Protein AF-A0A1D9DXL3-F1 (afdb_monomer)

Solvent-accessible surface area (backbone atoms only — not comparable to full-atom values): 5088 Å² total; per-residue (Å²): 133,88,83,81,72,62,80,70,82,81,78,79,78,77,72,40,66,66,34,24,50,52,22,19,52,52,16,34,54,51,20,49,55,56,46,70,68,54,55,75,93,76,59,64,99,60,70,60,52,61,54,37,28,54,53,31,19,53,51,20,24,52,51,13,41,52,51,37,52,53,49,43,58,54,49,67,75,64,61,74,86,68,83,53,78,82,131

Nearest PDB structures (foldseek):
  6ynz-assembly1_p  TM=8.365E-01  e=1.733E+00  Tetrahymena thermophila
  8j9j-assembly1_C4  TM=5.545E-01  e=2.905E+00  Euglena gracilis
  7e8k-assembly1_B  TM=3.667E-01  e=3.098E+00  Planctomycetes bacterium GWF2_40_8

pLDDT: mean 83.1, std 17.12, range [44.97, 98.62]

Mean predicted aligned error: 9.15 Å

Sequence (87 aa):
MAKNTQEVRIRRSAKFLPFMITGAVLGVIAAVVVGLSIPEEQRTAQPIITYLIAYFAGIGFVIGIVVALILERIFVSRAKRAEATKL

Structure (mmCIF, N/CA/C/O backbone):
data_AF-A0A1D9DXL3-F1
#
_entry.id   AF-A0A1D9DXL3-F1
#
loop_
_atom_site.group_PDB
_atom_site.id
_atom_site.type_symbol
_atom_site.label_atom_id
_atom_site.label_alt_id
_atom_site.label_comp_id
_atom_site.label_asym_id
_atom_site.label_entity_id
_atom_site.label_seq_id
_atom_site.pdbx_PDB_ins_code
_atom_site.Cartn_x
_atom_site.Cartn_y
_atom_site.Cartn_z
_atom_site.occupancy
_atom_site.B_iso_or_equiv
_atom_site.auth_seq_id
_atom_site.auth_comp_id
_atom_site.auth_asym_id
_atom_site.auth_atom_id
_atom_site.pdbx_PDB_model_num
ATOM 1 N N . MET A 1 1 ? -30.858 15.709 47.195 1.00 44.97 1 MET A N 1
ATOM 2 C CA . MET A 1 1 ? -30.601 16.291 45.860 1.00 44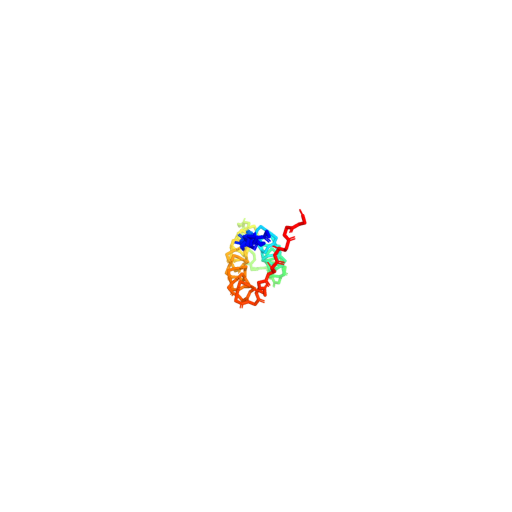.97 1 MET A CA 1
ATOM 3 C C . MET A 1 1 ? -30.265 15.133 44.924 1.00 44.97 1 MET A C 1
ATOM 5 O O . MET A 1 1 ? -29.259 14.474 45.147 1.00 44.97 1 MET A O 1
ATOM 9 N N . ALA A 1 2 ? -31.159 14.769 44.000 1.00 54.31 2 ALA A N 1
ATOM 10 C CA . ALA A 1 2 ? -30.963 13.606 43.129 1.00 54.31 2 ALA A CA 1
ATOM 11 C C . ALA A 1 2 ? -29.891 13.918 42.071 1.00 54.31 2 ALA A C 1
ATOM 13 O O . ALA A 1 2 ? -30.015 14.883 41.318 1.00 54.31 2 ALA A O 1
ATOM 14 N N . LYS A 1 3 ? -28.817 13.124 42.050 1.00 52.84 3 LYS A N 1
ATOM 15 C CA . LYS A 1 3 ? -27.679 13.277 41.140 1.00 5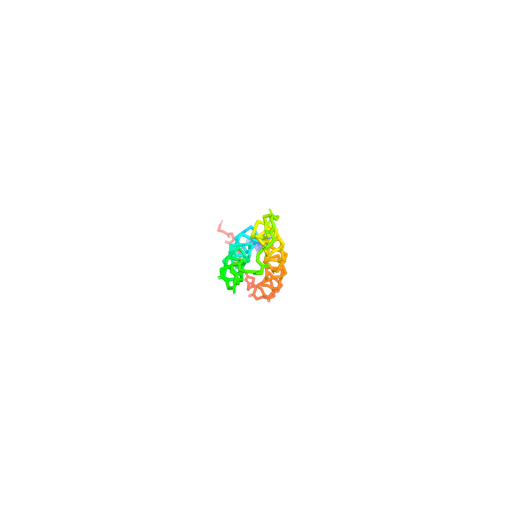2.84 3 LYS A CA 1
ATOM 16 C C . LYS A 1 3 ? -28.109 12.859 39.731 1.00 52.84 3 LYS A C 1
ATOM 18 O O . LYS A 1 3 ? -28.341 11.683 39.480 1.00 52.84 3 LYS A O 1
ATOM 23 N N . ASN A 1 4 ? -28.256 13.825 38.828 1.00 60.47 4 ASN A N 1
ATOM 24 C CA . ASN A 1 4 ? -28.654 13.579 37.442 1.00 60.47 4 ASN A CA 1
ATOM 25 C C . ASN A 1 4 ? -27.415 13.144 36.635 1.00 60.47 4 ASN A C 1
ATOM 27 O O . ASN A 1 4 ? -26.595 13.973 36.236 1.00 60.47 4 ASN A O 1
ATOM 31 N N . THR A 1 5 ? -27.225 11.837 36.462 1.00 60.28 5 THR A N 1
ATOM 32 C CA . THR A 1 5 ? -26.176 11.254 35.616 1.00 60.28 5 THR A CA 1
ATOM 33 C C . THR A 1 5 ? -26.573 11.391 34.147 1.00 60.28 5 THR A C 1
ATOM 35 O O . THR A 1 5 ? -27.481 10.716 33.675 1.00 60.28 5 THR A O 1
ATOM 38 N N . GLN A 1 6 ? -25.900 12.276 33.404 1.00 71.38 6 GLN A N 1
ATOM 39 C CA . GLN A 1 6 ? -26.054 12.359 31.949 1.00 71.38 6 GLN A CA 1
ATOM 40 C C . GLN A 1 6 ? -24.958 11.543 31.260 1.00 71.38 6 GLN A C 1
ATOM 42 O O . GLN A 1 6 ? -23.776 11.878 31.329 1.00 71.38 6 GLN A O 1
ATOM 47 N N . GLU A 1 7 ? -25.355 10.465 30.585 1.00 59.31 7 GLU A N 1
ATOM 48 C CA . GLU A 1 7 ? -24.457 9.625 29.792 1.00 59.31 7 GLU A CA 1
ATOM 49 C C . GLU A 1 7 ? -24.140 10.330 28.458 1.00 59.31 7 GLU A C 1
ATOM 51 O O . GLU A 1 7 ? -24.931 10.306 27.515 1.00 59.31 7 GLU A O 1
ATOM 56 N N . VAL A 1 8 ? -22.984 10.994 28.365 1.00 64.31 8 VAL A N 1
ATOM 57 C CA . VAL A 1 8 ? -22.541 11.649 27.123 1.00 64.31 8 VAL A CA 1
ATOM 58 C C . VAL A 1 8 ? -21.705 10.671 26.299 1.00 64.31 8 VAL A C 1
ATOM 60 O O . VAL A 1 8 ? -20.561 10.364 26.632 1.00 64.31 8 VAL A O 1
ATOM 63 N N . ARG A 1 9 ? -22.256 10.190 25.178 1.00 61.75 9 ARG A N 1
ATOM 64 C CA . ARG A 1 9 ? -21.509 9.374 24.210 1.00 61.75 9 ARG A CA 1
ATOM 65 C C . ARG A 1 9 ? -20.670 10.262 23.294 1.00 61.75 9 ARG A C 1
ATOM 67 O O . ARG A 1 9 ? -21.153 10.746 22.273 1.00 61.75 9 ARG A O 1
ATOM 74 N N . ILE A 1 10 ? -19.393 10.439 23.620 1.00 67.12 10 ILE A N 1
ATOM 75 C CA . ILE A 1 10 ? -18.428 11.024 22.682 1.00 67.12 10 ILE A CA 1
ATOM 76 C C . ILE A 1 10 ? -18.100 9.962 21.627 1.00 67.12 10 ILE A C 1
ATOM 78 O O . ILE A 1 10 ? -17.358 9.016 21.891 1.00 67.12 10 ILE A O 1
ATOM 82 N N . ARG A 1 11 ? -18.660 10.099 20.418 1.00 63.47 11 ARG A N 1
ATOM 83 C CA . ARG A 1 11 ? -18.227 9.287 19.272 1.00 63.47 11 ARG A CA 1
ATOM 84 C C . ARG A 1 11 ? -16.855 9.778 18.813 1.00 63.47 11 ARG A C 1
ATOM 86 O O . ARG A 1 11 ? -16.699 10.942 18.443 1.00 63.47 11 ARG A O 1
ATOM 93 N N . ARG A 1 12 ? -15.848 8.908 18.838 1.00 65.00 12 ARG A N 1
ATOM 94 C CA . ARG A 1 12 ? -14.566 9.189 18.187 1.00 65.00 12 ARG A CA 1
ATOM 95 C C . ARG A 1 12 ? -14.770 8.992 16.686 1.00 65.00 12 ARG A C 1
ATOM 97 O O . ARG A 1 12 ? -15.282 7.958 16.290 1.00 65.00 12 ARG A O 1
ATOM 104 N N . SER A 1 13 ? -14.424 9.982 15.865 1.00 65.69 13 SER A N 1
ATOM 105 C CA . SER A 1 13 ? -14.417 9.794 14.410 1.00 65.69 13 SER A CA 1
ATOM 106 C C . SER A 1 13 ? -13.226 8.922 14.015 1.00 65.69 13 SER A C 1
ATOM 108 O O . SER A 1 13 ? -12.110 9.149 14.503 1.00 65.69 13 SER A O 1
ATOM 110 N N . ALA A 1 14 ? -13.457 7.947 13.138 1.00 67.50 14 ALA A N 1
ATOM 111 C CA . ALA A 1 14 ? -12.405 7.114 12.580 1.00 67.50 14 ALA A CA 1
ATOM 112 C C . ALA A 1 14 ? -11.401 7.984 11.814 1.00 67.50 14 ALA A C 1
ATOM 114 O O . ALA A 1 14 ? -11.757 8.784 10.943 1.00 67.50 14 ALA A O 1
ATOM 115 N N . LYS A 1 15 ? -10.113 7.826 12.119 1.00 82.44 15 LYS A N 1
ATOM 116 C CA . LYS A 1 15 ? -9.051 8.531 11.396 1.00 82.44 15 LYS A CA 1
ATOM 117 C C . LYS A 1 15 ? -8.696 7.737 10.138 1.00 82.44 15 LYS A C 1
ATOM 119 O O . LYS A 1 15 ? -7.748 6.966 10.161 1.00 82.44 15 LYS A O 1
ATOM 124 N N . PHE A 1 16 ? -9.448 7.927 9.052 1.00 88.50 16 PHE A N 1
ATOM 125 C CA . PHE A 1 16 ? -9.208 7.241 7.769 1.00 88.50 16 PHE A CA 1
ATOM 126 C C . PHE A 1 16 ? -7.907 7.676 7.083 1.00 88.50 16 PHE A C 1
ATOM 128 O O . PHE A 1 16 ? -7.174 6.847 6.549 1.00 88.50 16 PHE A O 1
ATOM 135 N N . LEU A 1 17 ? -7.595 8.973 7.156 1.00 92.25 17 LEU A N 1
ATOM 136 C CA . LEU A 1 17 ? -6.461 9.587 6.466 1.00 92.25 17 LEU A CA 1
ATOM 137 C C . LEU A 1 17 ? -5.105 8.884 6.701 1.00 92.25 17 LEU A C 1
ATOM 139 O O . LEU A 1 17 ? -4.433 8.590 5.715 1.00 92.25 17 LEU A O 1
ATOM 143 N N . PRO A 1 18 ? -4.684 8.550 7.940 1.00 94.56 18 PRO A N 1
ATOM 144 C CA . PRO A 1 18 ? -3.421 7.840 8.148 1.00 94.56 18 PRO A CA 1
ATOM 145 C C . PRO A 1 18 ? -3.389 6.450 7.499 1.00 94.56 18 PRO A C 1
ATOM 147 O O . PRO A 1 18 ? -2.345 6.060 6.982 1.00 94.56 18 PRO A O 1
ATOM 150 N N . PHE A 1 19 ? -4.505 5.714 7.463 1.00 95.75 19 PHE A N 1
ATOM 151 C CA . PHE A 1 19 ? -4.545 4.402 6.806 1.00 95.75 19 PHE A CA 1
ATOM 152 C C . PHE A 1 19 ? -4.501 4.521 5.286 1.00 95.75 19 PHE A C 1
ATOM 154 O O . PHE A 1 19 ? -3.801 3.751 4.636 1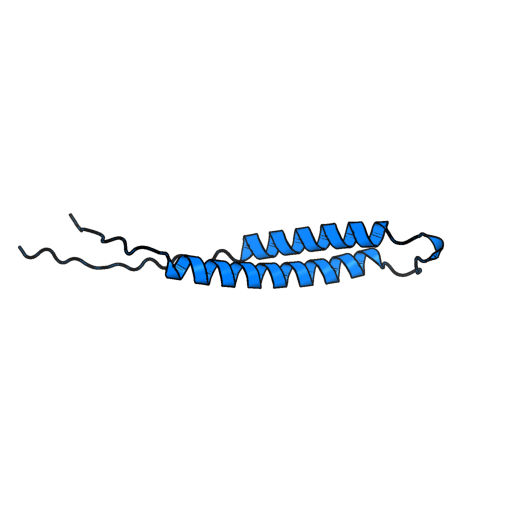.00 95.75 19 PHE A O 1
ATOM 161 N N . MET A 1 20 ? -5.200 5.510 4.730 1.00 96.88 20 MET A N 1
ATOM 162 C CA . MET A 1 20 ? -5.169 5.826 3.301 1.00 96.88 20 MET A CA 1
ATOM 163 C C . MET A 1 20 ? -3.748 6.161 2.841 1.00 96.88 20 MET A C 1
ATOM 165 O O . MET A 1 20 ? -3.266 5.585 1.870 1.00 96.88 20 MET A O 1
ATOM 169 N N . ILE A 1 21 ? -3.058 7.046 3.570 1.00 98.00 21 ILE A N 1
ATOM 170 C CA . ILE A 1 21 ? -1.677 7.441 3.259 1.00 98.00 21 ILE A CA 1
ATOM 171 C C . ILE A 1 21 ? -0.734 6.249 3.407 1.00 98.00 21 ILE A C 1
ATOM 173 O O . ILE A 1 21 ? 0.049 5.983 2.502 1.00 98.00 21 ILE A O 1
ATOM 177 N N . THR A 1 22 ? -0.828 5.500 4.510 1.00 97.75 22 THR A N 1
ATOM 178 C CA . THR A 1 22 ? 0.032 4.326 4.733 1.00 97.75 22 THR A CA 1
ATOM 179 C C . THR A 1 22 ? -0.149 3.295 3.621 1.00 97.75 22 THR A C 1
ATOM 181 O O . THR A 1 22 ? 0.833 2.823 3.056 1.00 97.75 22 THR A O 1
ATOM 184 N N . GLY A 1 23 ? -1.396 2.983 3.261 1.00 98.06 23 GLY A N 1
ATOM 185 C CA . GLY A 1 23 ? -1.700 2.052 2.180 1.00 98.06 23 GLY A CA 1
ATOM 186 C C . GLY A 1 23 ? -1.188 2.538 0.825 1.00 98.06 23 GLY A C 1
ATOM 187 O O . GLY A 1 23 ? -0.564 1.766 0.100 1.00 98.06 23 GLY A O 1
ATOM 188 N N . ALA A 1 24 ? -1.371 3.822 0.505 1.00 98.50 24 ALA A N 1
ATOM 189 C CA . ALA A 1 24 ? -0.847 4.413 -0.723 1.00 98.50 24 ALA A CA 1
ATOM 190 C C . ALA A 1 24 ? 0.687 4.329 -0.785 1.00 98.50 24 ALA A C 1
ATOM 192 O O . ALA A 1 24 ? 1.230 3.894 -1.795 1.00 98.50 24 ALA A O 1
ATOM 193 N N . VAL A 1 25 ? 1.382 4.671 0.306 1.00 98.62 25 VAL A N 1
ATOM 194 C CA . VAL A 1 25 ? 2.850 4.590 0.408 1.00 98.62 25 VAL A CA 1
ATOM 195 C C . VAL A 1 25 ? 3.339 3.154 0.218 1.00 98.62 25 VAL A C 1
ATOM 197 O O . VAL A 1 25 ? 4.261 2.930 -0.563 1.00 98.62 25 VAL A O 1
ATOM 200 N N . LEU A 1 26 ? 2.702 2.173 0.864 1.00 98.62 26 LEU A N 1
ATOM 201 C CA . LEU A 1 26 ? 3.029 0.756 0.663 1.00 98.62 26 LEU A CA 1
ATOM 202 C C . LEU A 1 26 ? 2.809 0.319 -0.792 1.00 98.62 26 LEU A C 1
ATOM 204 O O . LEU A 1 26 ? 3.630 -0.412 -1.343 1.00 98.62 26 LEU A O 1
ATOM 208 N N . GLY A 1 27 ? 1.745 0.812 -1.430 1.00 98.44 27 GLY A N 1
ATOM 209 C C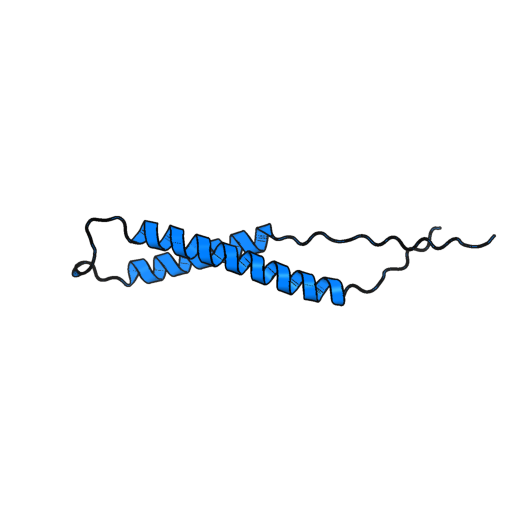A . GLY A 1 27 ? 1.494 0.609 -2.855 1.00 98.44 27 GLY A CA 1
ATOM 210 C C . GLY A 1 27 ? 2.606 1.178 -3.738 1.00 98.44 27 GLY A C 1
ATOM 211 O O . GLY A 1 27 ? 3.111 0.476 -4.610 1.00 98.44 27 GLY A O 1
ATOM 212 N N . VAL A 1 28 ? 3.050 2.411 -3.480 1.00 98.56 28 VAL A N 1
ATOM 213 C CA . VAL A 1 28 ? 4.177 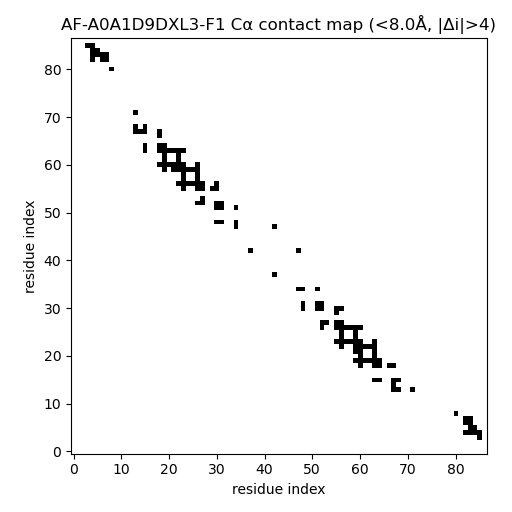3.025 -4.207 1.00 98.56 28 VAL A CA 1
ATOM 214 C C . VAL A 1 28 ? 5.456 2.206 -4.039 1.00 98.56 28 VAL A C 1
ATOM 216 O O . VAL A 1 28 ? 6.138 1.941 -5.026 1.00 98.56 28 VAL A O 1
ATOM 219 N N . ILE A 1 29 ? 5.768 1.766 -2.817 1.00 98.44 29 ILE A N 1
ATOM 220 C CA . ILE A 1 29 ? 6.943 0.923 -2.550 1.00 98.44 29 ILE A CA 1
ATOM 221 C C . ILE A 1 29 ? 6.862 -0.368 -3.373 1.00 98.44 29 ILE A C 1
ATOM 223 O O . ILE A 1 29 ? 7.818 -0.715 -4.064 1.00 98.44 29 ILE A O 1
ATOM 227 N N . ALA A 1 30 ? 5.711 -1.044 -3.363 1.00 98.38 30 ALA A N 1
ATOM 228 C CA . ALA A 1 30 ? 5.496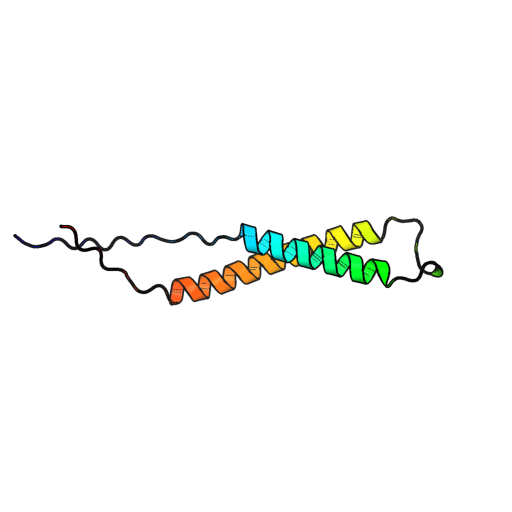 -2.251 -4.153 1.00 98.38 30 ALA A CA 1
ATOM 229 C C . ALA A 1 30 ? 5.619 -1.992 -5.666 1.00 98.38 30 ALA A C 1
ATOM 231 O O . ALA A 1 30 ? 6.260 -2.776 -6.363 1.00 98.38 30 ALA A O 1
ATOM 232 N N . ALA A 1 31 ? 5.088 -0.876 -6.174 1.00 97.81 31 ALA A N 1
ATOM 233 C CA . ALA A 1 31 ? 5.236 -0.495 -7.578 1.00 97.81 31 ALA A CA 1
ATOM 234 C C . ALA A 1 31 ? 6.690 -0.257 -7.979 1.00 97.81 31 ALA A C 1
ATOM 236 O O . ALA A 1 31 ? 7.086 -0.656 -9.071 1.00 97.81 31 ALA A O 1
ATOM 237 N N . VAL A 1 32 ? 7.489 0.372 -7.115 1.00 96.56 32 VAL A N 1
ATOM 238 C CA . VAL A 1 32 ? 8.920 0.578 -7.371 1.00 96.56 32 VAL A CA 1
ATOM 239 C C . VAL A 1 32 ? 9.653 -0.759 -7.383 1.00 96.56 32 VAL A C 1
ATOM 241 O O . VAL A 1 32 ? 10.425 -1.004 -8.303 1.00 96.56 32 VAL A O 1
ATOM 244 N N . VAL A 1 33 ? 9.375 -1.654 -6.431 1.00 97.25 33 VAL A N 1
ATOM 245 C CA . VAL A 1 33 ? 9.969 -3.004 -6.411 1.00 97.25 33 VAL A CA 1
ATOM 246 C C . VAL A 1 33 ? 9.639 -3.765 -7.697 1.00 97.25 33 VAL A C 1
ATOM 248 O O . VAL A 1 33 ? 10.541 -4.298 -8.341 1.00 97.25 33 VAL A O 1
ATOM 251 N N . VAL A 1 34 ? 8.370 -3.763 -8.114 1.00 95.75 34 VAL A N 1
ATOM 252 C CA . VAL A 1 34 ? 7.942 -4.398 -9.368 1.00 95.75 34 VAL A CA 1
ATOM 253 C C . VAL A 1 34 ? 8.602 -3.720 -10.568 1.00 95.75 34 VAL A C 1
ATOM 255 O O . VAL A 1 34 ? 9.180 -4.401 -11.406 1.00 95.75 34 VAL A O 1
ATOM 258 N N . GLY A 1 35 ? 8.590 -2.390 -10.637 1.00 93.94 35 GLY A N 1
ATOM 259 C CA . GLY A 1 35 ? 9.181 -1.632 -11.740 1.00 93.94 35 GLY A CA 1
ATOM 260 C C . GLY A 1 35 ? 10.685 -1.866 -11.902 1.00 93.94 35 GLY A C 1
ATOM 261 O O . GLY A 1 35 ? 11.165 -1.996 -13.025 1.00 93.94 35 GLY A O 1
ATOM 262 N N . LEU A 1 36 ? 11.422 -1.979 -10.794 1.00 92.62 36 LEU A N 1
ATOM 263 C CA . LEU A 1 36 ? 12.854 -2.291 -10.797 1.00 92.62 36 LEU A CA 1
ATOM 264 C C . LEU A 1 36 ? 13.145 -3.760 -11.129 1.00 92.62 36 LEU A C 1
ATOM 266 O O . LEU A 1 36 ? 14.235 -4.061 -11.605 1.00 92.62 36 LEU A O 1
ATOM 270 N N . SER A 1 37 ? 12.183 -4.662 -10.917 1.00 93.75 37 SER A N 1
ATOM 271 C CA . SER A 1 37 ? 12.314 -6.073 -11.301 1.00 93.75 37 SER A CA 1
ATOM 272 C C . SER A 1 37 ? 12.136 -6.326 -12.804 1.00 93.75 37 SER A C 1
ATOM 274 O O . SER A 1 37 ? 12.439 -7.422 -13.265 1.00 93.75 37 SER A O 1
ATOM 276 N N . ILE A 1 38 ? 11.670 -5.330 -13.573 1.00 90.38 38 ILE A N 1
ATOM 277 C CA . ILE A 1 38 ? 11.487 -5.439 -15.028 1.00 90.38 38 ILE A CA 1
ATOM 278 C C . ILE A 1 38 ? 12.846 -5.277 -15.738 1.00 90.38 38 ILE A C 1
ATOM 280 O O . ILE A 1 38 ? 13.441 -4.191 -15.646 1.00 90.38 38 ILE A O 1
ATOM 284 N N . PRO A 1 39 ? 13.316 -6.300 -16.487 1.00 90.19 39 PRO A N 1
ATOM 285 C CA . PRO A 1 39 ? 14.545 -6.226 -17.279 1.00 90.19 39 PRO A CA 1
ATOM 286 C C . PRO A 1 39 ? 14.491 -5.117 -18.334 1.00 90.19 39 PRO A C 1
ATOM 288 O O . PRO A 1 39 ? 13.436 -4.858 -18.912 1.00 90.19 39 PRO A O 1
ATOM 291 N N . GLU A 1 40 ? 15.628 -4.479 -18.628 1.00 85.38 40 GLU A N 1
ATOM 292 C CA . GLU A 1 40 ? 15.675 -3.336 -19.558 1.00 85.38 40 GLU A CA 1
ATOM 293 C C . GLU A 1 40 ? 15.229 -3.698 -20.980 1.00 85.38 40 GLU A C 1
ATOM 295 O O . GLU A 1 40 ? 14.510 -2.931 -21.613 1.00 85.38 40 GLU A O 1
ATOM 300 N N . GLU A 1 41 ? 15.565 -4.901 -21.440 1.00 88.31 41 GLU A N 1
ATOM 301 C CA . GLU A 1 41 ? 15.152 -5.468 -22.731 1.00 88.31 41 GLU A CA 1
ATOM 302 C C . GLU A 1 41 ? 13.634 -5.668 -22.878 1.00 88.31 41 GLU A C 1
ATOM 304 O O . GLU A 1 41 ? 13.129 -5.768 -23.994 1.00 88.31 41 GLU A O 1
ATOM 309 N N . GLN A 1 42 ? 12.896 -5.691 -21.765 1.00 86.31 42 GLN A N 1
ATOM 310 C CA . GLN A 1 42 ? 11.435 -5.808 -21.741 1.00 86.31 42 GLN A CA 1
ATOM 311 C C . GLN A 1 42 ? 10.739 -4.461 -21.500 1.00 86.31 42 GLN A C 1
ATOM 313 O O . GLN A 1 42 ? 9.505 -4.400 -21.453 1.00 86.31 42 GLN A O 1
ATOM 318 N N . ARG A 1 43 ? 11.494 -3.366 -21.328 1.00 84.06 43 ARG A N 1
ATOM 319 C CA . ARG A 1 43 ? 10.905 -2.042 -21.107 1.00 84.06 43 ARG A CA 1
ATOM 320 C C . ARG A 1 43 ? 10.363 -1.481 -22.414 1.00 84.06 43 ARG A C 1
ATOM 322 O O . ARG A 1 43 ? 11.028 -1.453 -23.443 1.00 84.06 43 ARG A O 1
ATOM 329 N N . THR A 1 44 ? 9.131 -0.993 -22.350 1.00 85.38 44 THR A N 1
ATOM 330 C CA . THR A 1 44 ? 8.518 -0.246 -23.447 1.00 85.38 44 THR A CA 1
ATOM 331 C C . THR A 1 44 ? 8.992 1.208 -23.424 1.00 85.38 44 THR A C 1
ATOM 333 O O . THR A 1 44 ? 9.469 1.702 -22.404 1.00 85.38 44 THR A O 1
ATOM 336 N N . ALA A 1 45 ? 8.817 1.931 -24.535 1.00 85.81 45 ALA A N 1
ATOM 337 C CA . ALA A 1 45 ? 9.103 3.369 -24.597 1.00 85.81 45 ALA A CA 1
ATOM 338 C C . ALA A 1 45 ? 8.159 4.221 -23.717 1.00 85.81 45 ALA A C 1
ATOM 340 O O . ALA A 1 45 ? 8.375 5.420 -23.545 1.00 85.81 45 ALA A O 1
ATOM 341 N N . GLN A 1 46 ? 7.094 3.623 -23.174 1.00 90.12 46 GLN A N 1
ATOM 342 C CA . GLN A 1 46 ? 6.148 4.287 -22.285 1.00 90.12 46 GLN A CA 1
ATOM 343 C C . GLN A 1 46 ? 6.624 4.280 -20.827 1.00 90.12 46 GLN A C 1
ATOM 345 O O . GLN A 1 46 ? 7.369 3.390 -20.413 1.00 90.12 46 GLN A O 1
ATOM 350 N N . PRO A 1 47 ? 6.151 5.230 -20.000 1.00 91.12 47 PRO A N 1
ATOM 351 C CA . PRO A 1 47 ? 6.589 5.360 -18.618 1.00 91.12 47 PRO A CA 1
ATOM 352 C C . PRO A 1 47 ? 5.893 4.321 -17.718 1.00 91.12 47 PRO A C 1
ATOM 354 O O . PRO A 1 47 ? 5.081 4.649 -16.858 1.00 91.12 47 PRO A O 1
ATOM 357 N N . ILE A 1 48 ? 6.210 3.036 -17.900 1.00 91.44 48 ILE A N 1
ATOM 358 C CA . ILE A 1 48 ? 5.544 1.917 -17.213 1.00 91.44 48 ILE A CA 1
ATOM 359 C C . ILE A 1 48 ? 5.609 2.029 -15.681 1.00 91.44 48 ILE A C 1
ATOM 361 O O . ILE A 1 48 ? 4.647 1.703 -14.988 1.00 91.44 48 ILE A O 1
ATOM 365 N N . ILE A 1 49 ? 6.714 2.563 -15.150 1.00 91.12 49 ILE A N 1
ATOM 366 C CA . ILE A 1 49 ? 6.915 2.749 -13.709 1.00 91.12 49 ILE A CA 1
ATOM 367 C C . ILE A 1 49 ? 5.905 3.753 -13.140 1.00 91.12 49 ILE A C 1
ATOM 369 O O . ILE A 1 49 ? 5.353 3.512 -12.069 1.00 91.12 49 ILE A O 1
ATOM 373 N N . THR A 1 50 ? 5.603 4.853 -13.840 1.00 94.31 50 THR A N 1
ATOM 374 C CA . THR A 1 50 ? 4.630 5.832 -13.326 1.00 94.31 50 THR A CA 1
ATOM 375 C C . THR A 1 50 ? 3.207 5.289 -13.367 1.00 94.31 50 THR A C 1
ATOM 377 O O . THR A 1 50 ? 2.440 5.551 -12.440 1.00 94.31 50 THR A O 1
ATOM 380 N N . TYR A 1 51 ? 2.863 4.474 -14.371 1.00 95.69 51 TYR A N 1
ATOM 381 C CA . TYR A 1 51 ? 1.582 3.765 -14.391 1.00 95.69 51 TYR A CA 1
ATOM 382 C C . TYR A 1 51 ? 1.462 2.782 -13.223 1.00 95.69 51 TYR A C 1
ATOM 384 O O . TYR A 1 51 ? 0.451 2.797 -12.521 1.00 95.69 51 TYR A O 1
ATOM 392 N N . LEU A 1 52 ? 2.500 1.981 -12.959 1.00 96.00 52 LEU A N 1
ATOM 393 C CA . LEU A 1 52 ? 2.531 1.072 -11.808 1.00 96.00 52 LEU A CA 1
ATOM 394 C C . LEU A 1 52 ? 2.349 1.829 -10.491 1.00 96.00 52 LEU A C 1
ATOM 396 O O . LEU A 1 52 ? 1.514 1.440 -9.677 1.00 96.00 52 LEU A O 1
ATOM 400 N N . ILE A 1 53 ? 3.073 2.936 -10.308 1.00 98.00 53 ILE A N 1
ATOM 401 C CA . ILE A 1 53 ? 2.947 3.796 -9.126 1.00 98.00 53 ILE A CA 1
ATOM 402 C C . ILE A 1 53 ? 1.506 4.285 -8.971 1.00 98.00 53 ILE A C 1
ATOM 404 O O . ILE A 1 53 ? 0.941 4.142 -7.889 1.00 98.00 53 ILE A O 1
ATOM 408 N N . ALA A 1 54 ? 0.892 4.810 -10.034 1.00 98.25 54 ALA A N 1
ATOM 409 C CA . ALA A 1 54 ? -0.476 5.319 -9.982 1.00 98.25 54 ALA A CA 1
ATOM 410 C C . ALA A 1 54 ? -1.486 4.224 -9.591 1.00 98.25 54 ALA A C 1
ATOM 412 O O . ALA A 1 54 ? -2.292 4.422 -8.677 1.00 98.25 54 ALA A O 1
ATOM 413 N N . TYR A 1 55 ? -1.414 3.054 -10.232 1.00 98.25 55 TYR A N 1
ATOM 414 C CA . TYR A 1 55 ? -2.332 1.947 -9.957 1.00 98.25 55 TYR A CA 1
ATOM 415 C C . TYR A 1 55 ? -2.138 1.357 -8.559 1.00 98.25 55 TYR A C 1
ATOM 417 O O . TYR A 1 55 ? -3.112 1.205 -7.819 1.00 98.25 55 TYR A O 1
ATOM 425 N N . PHE A 1 56 ? -0.904 1.053 -8.157 1.00 98.44 56 PHE A N 1
ATOM 426 C CA . PHE A 1 56 ? -0.648 0.446 -6.851 1.00 98.44 56 PHE A CA 1
ATOM 427 C C . PHE A 1 56 ? -0.908 1.426 -5.708 1.00 98.44 56 PHE A C 1
ATOM 429 O O . PHE A 1 56 ? -1.440 1.013 -4.679 1.00 98.44 56 PHE A O 1
ATOM 436 N N . ALA A 1 57 ? -0.591 2.715 -5.872 1.00 98.50 57 ALA A N 1
ATOM 437 C CA . ALA A 1 57 ? -0.938 3.730 -4.881 1.00 98.50 57 ALA A CA 1
ATOM 438 C C . ALA A 1 57 ? -2.459 3.840 -4.711 1.00 98.50 57 ALA A C 1
ATOM 440 O O . ALA A 1 57 ? -2.945 3.871 -3.581 1.00 98.50 57 ALA A O 1
ATOM 441 N N . GLY A 1 58 ? -3.217 3.837 -5.815 1.00 98.56 58 GLY A N 1
ATOM 442 C CA . GLY A 1 58 ? -4.681 3.852 -5.785 1.00 98.56 58 GLY A CA 1
ATOM 443 C C . GLY A 1 58 ? -5.274 2.615 -5.105 1.00 98.56 58 GLY A C 1
ATOM 444 O O . GLY A 1 58 ? -6.137 2.737 -4.236 1.00 98.56 58 GLY A O 1
ATOM 445 N N . ILE A 1 59 ? -4.771 1.422 -5.431 1.00 98.56 59 ILE A N 1
ATOM 446 C CA . ILE A 1 59 ? -5.197 0.169 -4.787 1.00 98.56 59 ILE A CA 1
ATOM 447 C C . ILE A 1 59 ? -4.855 0.189 -3.293 1.00 98.56 59 ILE A C 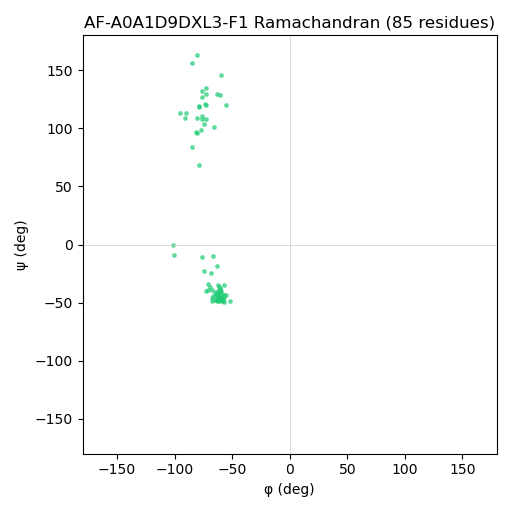1
ATOM 449 O O . ILE A 1 59 ? -5.717 -0.077 -2.455 1.00 98.56 59 ILE A O 1
ATOM 453 N N . GLY A 1 60 ? -3.621 0.554 -2.945 1.00 98.31 60 GLY A N 1
ATOM 454 C CA . GLY A 1 60 ? -3.165 0.651 -1.562 1.00 98.31 60 GLY A CA 1
ATOM 455 C C . GLY A 1 60 ? -3.988 1.646 -0.744 1.00 98.31 60 GLY A C 1
ATOM 456 O O . GLY A 1 60 ? -4.358 1.357 0.393 1.00 98.31 60 GLY A O 1
ATOM 457 N N . PHE A 1 61 ? -4.356 2.780 -1.336 1.00 98.50 61 PHE A N 1
ATOM 458 C CA . PHE A 1 61 ? -5.249 3.765 -0.732 1.00 98.50 61 PHE A CA 1
ATOM 459 C C . PHE A 1 61 ? -6.623 3.172 -0.396 1.00 98.50 61 PHE A C 1
ATOM 461 O O . PHE A 1 61 ? -7.101 3.323 0.731 1.00 98.50 61 PHE A O 1
ATOM 468 N N . VAL A 1 62 ? -7.240 2.455 -1.343 1.00 98.19 62 VAL A N 1
ATOM 469 C CA . VAL A 1 62 ? -8.542 1.795 -1.141 1.00 98.19 62 VAL A CA 1
ATOM 470 C C . VAL A 1 62 ? -8.446 0.718 -0.059 1.00 98.19 62 VAL A C 1
ATOM 472 O O . VAL A 1 62 ? -9.293 0.674 0.834 1.00 98.19 62 VAL A O 1
ATOM 475 N N . ILE A 1 63 ? -7.390 -0.099 -0.073 1.00 98.12 63 ILE A N 1
ATOM 476 C CA . ILE A 1 63 ? -7.128 -1.089 0.985 1.00 98.12 63 ILE A CA 1
ATOM 477 C C . ILE A 1 63 ? -6.999 -0.394 2.345 1.00 98.12 63 ILE A C 1
ATOM 479 O O . ILE A 1 63 ? -7.584 -0.852 3.325 1.00 98.12 63 ILE A O 1
ATOM 483 N N . GLY A 1 64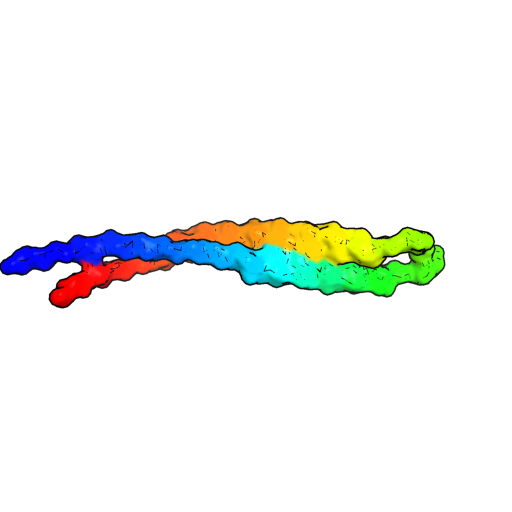 ? -6.304 0.744 2.407 1.00 96.75 64 GLY A N 1
ATOM 484 C CA . GLY A 1 64 ? -6.197 1.563 3.613 1.00 96.75 64 GLY A CA 1
ATOM 485 C C . GLY A 1 64 ? -7.562 1.972 4.175 1.00 96.75 64 GLY A C 1
ATOM 486 O O . GLY A 1 64 ? -7.795 1.847 5.378 1.00 96.75 64 GLY A O 1
ATOM 487 N N . ILE A 1 65 ? -8.500 2.384 3.317 1.00 96.25 65 ILE A N 1
ATOM 488 C CA . ILE A 1 65 ? -9.881 2.694 3.732 1.00 96.25 65 ILE A CA 1
ATOM 489 C C . ILE A 1 65 ? -10.562 1.457 4.317 1.00 96.25 65 ILE A C 1
ATOM 491 O O . ILE A 1 65 ? -11.148 1.534 5.397 1.00 96.25 65 ILE A O 1
ATOM 495 N N . VAL A 1 66 ? -10.474 0.315 3.632 1.00 96.25 66 VAL A N 1
ATOM 496 C CA . VAL A 1 66 ? -11.093 -0.938 4.089 1.00 96.25 66 VAL A CA 1
ATOM 497 C C . VAL A 1 66 ? -10.546 -1.346 5.459 1.00 96.25 66 VAL A C 1
ATOM 499 O O . VAL A 1 66 ? -11.322 -1.647 6.366 1.00 96.25 66 VAL A O 1
ATOM 502 N N . VAL A 1 67 ? -9.227 -1.278 5.652 1.00 94.75 67 VAL A N 1
ATOM 503 C CA . VAL A 1 67 ? -8.580 -1.570 6.940 1.00 94.75 67 VAL A CA 1
ATOM 504 C C . VAL A 1 67 ? -9.062 -0.610 8.028 1.00 94.75 67 VAL A C 1
ATOM 506 O O . VAL A 1 67 ? -9.410 -1.053 9.124 1.00 94.75 67 VAL A O 1
ATOM 509 N N . ALA A 1 68 ? -9.144 0.688 7.734 1.00 93.06 68 ALA A N 1
ATOM 510 C CA . ALA A 1 68 ? -9.658 1.674 8.679 1.00 93.06 68 ALA A CA 1
ATOM 511 C C . ALA A 1 68 ? -11.114 1.391 9.081 1.00 93.06 68 ALA A C 1
ATOM 513 O O . ALA A 1 68 ? -11.443 1.488 10.262 1.00 93.06 68 ALA A O 1
ATOM 514 N N . LEU A 1 69 ? -11.972 0.992 8.135 1.00 92.31 69 LEU A N 1
ATOM 515 C CA . LEU A 1 69 ? -13.365 0.620 8.411 1.00 92.31 69 LEU A CA 1
ATOM 516 C C . LEU A 1 69 ? -13.465 -0.625 9.299 1.00 92.31 69 LEU A C 1
ATOM 518 O O . LEU A 1 69 ? -14.268 -0.651 10.234 1.00 92.31 69 LEU A O 1
ATOM 522 N N . ILE A 1 70 ? -12.644 -1.644 9.032 1.00 91.56 70 ILE A N 1
ATOM 523 C CA . ILE A 1 70 ? -12.600 -2.872 9.839 1.00 91.56 70 ILE A CA 1
ATOM 524 C C . ILE A 1 70 ? -12.163 -2.546 11.268 1.00 91.56 70 ILE A C 1
ATOM 526 O O . ILE A 1 70 ? -12.811 -2.964 12.228 1.00 91.56 70 ILE A O 1
ATOM 530 N N . LEU A 1 71 ? -11.091 -1.768 11.421 1.00 88.69 71 LEU A N 1
ATOM 531 C CA . LEU A 1 71 ? -10.591 -1.379 12.735 1.00 88.69 71 LEU A CA 1
ATOM 532 C C . LEU A 1 71 ? -11.605 -0.522 13.484 1.00 88.69 71 LEU A C 1
ATOM 534 O O . LEU A 1 71 ? -11.866 -0.793 14.653 1.00 88.69 71 LEU A O 1
ATOM 538 N N . GLU A 1 72 ? -12.237 0.442 12.818 1.00 86.69 72 GLU A N 1
ATOM 539 C CA . GLU A 1 72 ? -13.303 1.241 13.419 1.00 86.69 72 GLU A CA 1
ATOM 540 C C . GLU A 1 72 ? -14.442 0.351 13.932 1.00 86.69 72 GLU A C 1
ATOM 542 O O . GLU A 1 72 ? -14.876 0.493 15.076 1.00 86.69 72 GLU A O 1
ATOM 547 N N . ARG A 1 73 ? -14.876 -0.638 13.139 1.00 83.44 73 ARG A N 1
ATOM 548 C CA . ARG A 1 73 ? -15.904 -1.608 13.547 1.00 83.44 73 ARG A CA 1
ATOM 549 C C . ARG A 1 73 ? -15.502 -2.352 14.825 1.00 83.44 73 ARG A C 1
ATOM 551 O O . ARG A 1 73 ? -16.321 -2.504 15.734 1.00 83.44 73 ARG A O 1
ATOM 558 N N . ILE A 1 74 ? -14.243 -2.784 14.908 1.00 83.38 74 ILE A N 1
ATOM 559 C CA . ILE A 1 74 ? -13.699 -3.499 16.069 1.00 83.38 74 ILE A CA 1
ATOM 560 C C . ILE A 1 74 ? -13.620 -2.570 17.288 1.00 83.38 74 ILE A C 1
ATOM 562 O O . ILE A 1 74 ? -14.057 -2.952 18.376 1.00 83.38 74 ILE A O 1
ATOM 566 N N . PHE A 1 75 ? -13.112 -1.346 17.138 1.00 76.25 75 PHE A N 1
ATOM 567 C CA . PHE A 1 75 ? -12.932 -0.415 18.254 1.00 76.25 75 PHE A CA 1
ATOM 568 C C . PHE A 1 75 ? -14.253 0.134 18.795 1.00 76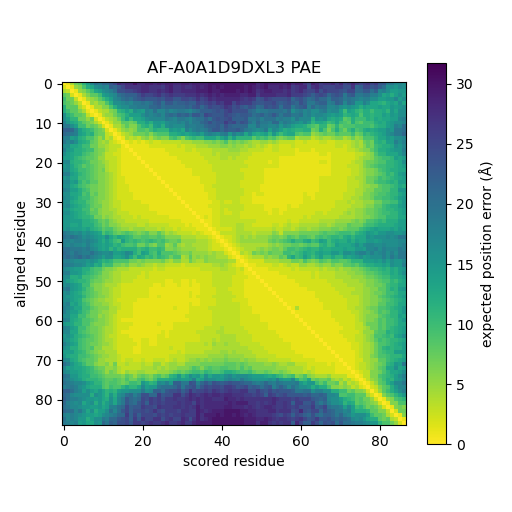.25 75 PHE A C 1
ATOM 570 O O . PHE A 1 75 ? -14.413 0.203 20.014 1.00 76.25 75 PHE A O 1
ATOM 577 N N . VAL A 1 76 ? -15.227 0.439 17.933 1.00 71.50 76 VAL A N 1
ATOM 578 C CA . VAL A 1 76 ? -16.574 0.855 18.361 1.00 71.50 76 VAL A CA 1
ATOM 579 C C . VAL A 1 76 ? -17.251 -0.246 19.180 1.00 71.50 76 VAL A C 1
ATOM 581 O O . VAL A 1 76 ? -17.894 0.051 20.183 1.00 71.50 76 VAL A O 1
ATOM 584 N N . SER A 1 77 ? -17.053 -1.520 18.820 1.00 61.94 77 SER A N 1
ATOM 585 C CA . SER A 1 77 ? -17.593 -2.645 19.598 1.00 61.94 77 SER A CA 1
ATOM 586 C C . SER A 1 77 ? -16.938 -2.814 20.979 1.00 61.94 77 SER A C 1
ATOM 588 O O . SER A 1 77 ? -17.555 -3.358 21.892 1.00 61.94 77 SER A O 1
ATOM 590 N N . ARG A 1 78 ? -15.696 -2.334 21.150 1.00 59.91 78 ARG A N 1
ATOM 591 C CA . ARG A 1 78 ? -14.892 -2.491 22.376 1.00 59.91 78 ARG A CA 1
ATOM 592 C C . ARG A 1 78 ? -14.877 -1.261 23.282 1.00 59.91 78 ARG A C 1
ATOM 594 O O . ARG A 1 78 ? -14.350 -1.349 24.392 1.00 59.91 78 ARG A O 1
ATOM 601 N N . ALA A 1 79 ? -15.415 -0.125 22.840 1.00 58.22 79 ALA A N 1
ATOM 602 C CA . ALA A 1 79 ? -15.436 1.099 23.630 1.00 58.22 79 ALA A CA 1
ATOM 603 C C . ALA A 1 79 ? -16.323 0.918 24.878 1.00 58.22 79 ALA A C 1
ATOM 605 O O . ALA A 1 79 ? -17.552 0.961 24.809 1.00 58.22 79 ALA A O 1
ATOM 606 N N . LYS A 1 80 ? -15.683 0.692 26.034 1.00 53.69 80 LYS A N 1
ATOM 607 C CA . LYS A 1 80 ? -16.347 0.656 27.341 1.00 53.69 80 LYS A CA 1
ATOM 608 C C . LYS A 1 80 ? -16.946 2.035 27.637 1.00 53.69 80 LYS A C 1
ATOM 610 O O . LYS A 1 80 ? -16.260 3.047 27.516 1.00 53.69 80 LYS A O 1
ATOM 615 N N . ARG A 1 81 ? -18.232 2.054 28.006 1.00 53.69 81 ARG A N 1
ATOM 616 C CA . ARG A 1 81 ? -18.976 3.249 28.429 1.00 53.69 81 ARG A CA 1
ATOM 617 C C . ARG A 1 81 ? -18.230 3.918 29.587 1.00 53.69 81 ARG A C 1
ATOM 619 O O . ARG A 1 81 ? -18.010 3.282 30.613 1.00 53.69 81 ARG A O 1
ATOM 626 N N . ALA A 1 82 ? -17.819 5.171 29.413 1.00 53.59 82 ALA A N 1
ATOM 627 C CA . ALA A 1 82 ? -17.304 5.986 30.505 1.00 53.59 82 ALA A CA 1
ATOM 628 C C . ALA A 1 82 ? -18.485 6.737 31.136 1.00 53.59 82 ALA A C 1
ATOM 630 O O . ALA A 1 82 ? -19.098 7.579 30.480 1.00 53.59 82 ALA A O 1
ATOM 631 N N . GLU A 1 83 ? -18.830 6.414 32.384 1.00 50.97 83 GLU A N 1
ATOM 632 C CA . GLU A 1 83 ? -19.828 7.164 33.151 1.00 50.97 83 GLU A CA 1
ATOM 633 C C . GLU A 1 83 ? -19.216 8.480 33.645 1.00 50.97 83 GLU A C 1
ATOM 635 O O . GLU A 1 83 ? -18.348 8.497 34.519 1.00 50.97 83 GLU A O 1
ATOM 640 N N . ALA A 1 84 ? -19.666 9.604 33.089 1.00 53.50 84 ALA A N 1
ATOM 641 C CA . ALA A 1 84 ? -19.313 10.920 33.600 1.00 53.50 84 ALA A CA 1
ATOM 642 C C . ALA A 1 84 ? -20.193 11.252 34.818 1.00 53.50 84 ALA A C 1
ATOM 644 O O . ALA A 1 84 ? -21.387 11.524 34.694 1.00 53.50 84 ALA A O 1
ATOM 645 N N . THR A 1 85 ? -19.600 11.252 36.012 1.00 48.66 85 THR A N 1
ATOM 646 C CA . THR A 1 85 ? -20.203 11.876 37.196 1.00 48.66 85 THR A CA 1
ATOM 647 C C . THR A 1 85 ? -19.973 13.389 37.117 1.00 48.66 85 THR A C 1
ATOM 649 O O . THR A 1 85 ? -18.830 13.835 37.125 1.00 48.66 85 THR A O 1
ATOM 652 N N . LYS A 1 86 ? -21.051 14.182 37.050 1.00 51.19 86 LYS A N 1
ATOM 653 C CA . LYS A 1 86 ? -21.001 15.635 37.288 1.00 51.19 86 LYS A CA 1
ATOM 654 C C . LYS A 1 86 ? -20.803 15.894 38.792 1.00 51.19 86 LYS A C 1
ATOM 656 O O . LYS A 1 86 ? -21.531 15.293 39.588 1.00 51.19 86 LYS A O 1
ATOM 661 N N . LEU A 1 87 ? -19.817 16.729 39.139 1.00 46.12 87 LEU A N 1
ATOM 662 C CA . LEU A 1 87 ? -19.588 17.296 40.478 1.00 46.12 87 LEU A CA 1
ATOM 663 C C . LEU A 1 87 ? -20.400 18.581 40.651 1.00 46.12 87 LEU A C 1
ATOM 665 O O . LEU A 1 87 ? -20.509 19.326 39.649 1.00 46.12 87 LEU A O 1
#

Secondary structure (DSSP, 8-state):
----------PPPP-HHHHHHHHHHHHHHHHHHHHHHS-GGG--SS-HHHHHHHHHHHHHHHHHHHHHHHHHHHHHHH---------

Organism: NCBI:txid535712

Foldseek 3Di:
DDFDFDQDDDDDDQPLPVLLQVQLVVLLVVLVVVVVPDDPVRDDPDPSSVVSSVVSSVVRNVVSNVVSVVVSVVVVVVDDRDGDGDD

Radius of gyration: 22.66 Å; Cα contacts (8 Å, |Δi|>4): 78; chains: 1; bounding box: 47×24×70 Å